Protein AF-A0A836QJU4-F1 (afdb_monomer_lite)

Foldseek 3Di:
DDDPDLCCQVVCVVVVCCVVVNLLVAAQDQPPPVHDRVSSVVSLVSRPDDPVSSVNRDPVSVCVVVVPPDD

pLDDT: mean 92.17, std 7.07, range [62.53, 97.56]

Sequence (71 aa):
MEISRMASVLQRNIQELISEAGAGRLAFGTGMAFKVPEPALLKLEILDTSKAVREKIAWKNAAKMLGIRRL

Radius of gyration: 12.12 Å; chains: 1; bounding box: 25×34×26 Å

Secondary structure (DSSP, 8-state):
---SSGGGTTTTHHHHHHHHH-GGG------TTTS-SHHHHHHHHT--S-HHHHHIIIIIHHHHHTT----

Structure (mmCIF, N/CA/C/O backbone):
data_AF-A0A836QJU4-F1
#
_entry.id   AF-A0A836QJU4-F1
#
loop_
_atom_site.group_PDB
_atom_site.id
_atom_site.type_symbol
_atom_site.label_atom_id
_atom_site.label_alt_id
_atom_site.label_comp_id
_atom_site.label_asym_id
_atom_site.label_entity_id
_atom_site.label_seq_id
_atom_site.pdbx_PDB_ins_code
_atom_site.Cartn_x
_atom_site.Cartn_y
_atom_site.Cartn_z
_atom_site.occupancy
_atom_site.B_iso_or_equiv
_atom_site.auth_seq_id
_atom_site.auth_comp_id
_atom_site.auth_asym_id
_atom_site.auth_atom_id
_atom_site.pdbx_PDB_model_num
ATOM 1 N N . MET A 1 1 ? -2.452 14.297 -7.695 1.00 62.53 1 MET A N 1
ATOM 2 C CA . MET A 1 1 ? -1.948 13.340 -6.690 1.00 62.53 1 MET A CA 1
ATOM 3 C C . MET A 1 1 ? -0.908 12.449 -7.361 1.00 62.53 1 MET A C 1
ATOM 5 O O . MET A 1 1 ? -1.211 11.904 -8.414 1.00 62.53 1 MET A O 1
ATOM 9 N N . GLU A 1 2 ? 0.313 12.357 -6.830 1.00 78.88 2 GLU A N 1
ATOM 10 C CA . GLU A 1 2 ? 1.427 11.628 -7.463 1.00 78.88 2 GLU A CA 1
ATOM 11 C C . GLU A 1 2 ? 1.769 10.364 -6.656 1.00 78.88 2 GLU A C 1
ATOM 13 O O . GLU A 1 2 ? 2.174 10.455 -5.502 1.00 78.88 2 GLU A O 1
ATOM 18 N N . ILE A 1 3 ? 1.603 9.175 -7.246 1.00 80.44 3 ILE A N 1
ATOM 19 C CA . ILE A 1 3 ? 1.734 7.881 -6.534 1.00 80.44 3 ILE A CA 1
ATOM 20 C C . ILE A 1 3 ? 2.996 7.115 -6.970 1.00 80.44 3 ILE A C 1
ATOM 22 O O . ILE A 1 3 ? 3.500 6.230 -6.264 1.00 80.44 3 ILE A O 1
ATOM 26 N N . SER A 1 4 ? 3.561 7.448 -8.134 1.00 80.12 4 SER A N 1
ATOM 27 C CA . SER A 1 4 ? 4.672 6.681 -8.700 1.00 80.12 4 SER A CA 1
ATOM 28 C C . SER A 1 4 ? 5.972 6.923 -7.937 1.00 80.12 4 SER A C 1
ATOM 30 O O . SER A 1 4 ? 6.769 5.996 -7.772 1.00 80.12 4 SER A O 1
ATOM 32 N N . ARG A 1 5 ? 6.169 8.125 -7.385 1.00 84.00 5 ARG A N 1
ATOM 33 C CA . ARG A 1 5 ? 7.374 8.501 -6.626 1.00 84.00 5 ARG A CA 1
ATOM 34 C C . ARG A 1 5 ? 7.463 7.804 -5.269 1.00 84.00 5 ARG A C 1
ATOM 36 O O . ARG A 1 5 ? 6.445 7.526 -4.638 1.00 84.00 5 ARG A O 1
ATOM 43 N N . MET A 1 6 ? 8.686 7.556 -4.794 1.00 80.19 6 MET A N 1
ATOM 44 C CA . MET A 1 6 ? 8.943 6.943 -3.480 1.00 80.19 6 MET A CA 1
ATOM 45 C C . MET A 1 6 ? 8.278 7.718 -2.334 1.00 80.19 6 MET A C 1
ATOM 47 O O . MET A 1 6 ? 7.632 7.128 -1.476 1.00 80.19 6 MET A O 1
ATOM 51 N N . ALA A 1 7 ? 8.370 9.047 -2.377 1.00 84.88 7 ALA A N 1
ATOM 52 C CA . ALA A 1 7 ? 7.862 9.925 -1.329 1.00 84.88 7 ALA A CA 1
ATOM 53 C C . ALA A 1 7 ? 6.327 9.936 -1.190 1.00 84.88 7 ALA A C 1
ATOM 55 O O . ALA A 1 7 ? 5.834 10.487 -0.215 1.00 84.88 7 ALA A O 1
ATOM 56 N N . SER A 1 8 ? 5.572 9.302 -2.096 1.00 86.19 8 SER A N 1
ATOM 57 C CA . SER A 1 8 ? 4.096 9.302 -2.088 1.00 86.19 8 SER A CA 1
ATOM 58 C C . SER A 1 8 ? 3.466 8.815 -0.778 1.00 86.19 8 SER A C 1
ATOM 60 O O . SER A 1 8 ? 2.393 9.285 -0.412 1.00 86.19 8 SER A O 1
ATOM 62 N N . VAL A 1 9 ? 4.126 7.916 -0.039 1.00 88.25 9 VAL A N 1
ATOM 63 C CA . VAL A 1 9 ? 3.656 7.491 1.293 1.00 88.25 9 VAL A CA 1
ATOM 64 C C . VAL A 1 9 ? 3.896 8.571 2.347 1.00 88.25 9 VAL A C 1
ATOM 66 O O . VAL A 1 9 ? 3.011 8.852 3.154 1.00 88.25 9 VAL A O 1
ATOM 69 N N . LEU A 1 10 ? 5.075 9.202 2.320 1.00 88.62 10 LEU A N 1
ATOM 70 C CA . LEU A 1 10 ? 5.457 10.276 3.247 1.00 88.62 10 LEU A CA 1
ATOM 71 C C . LEU A 1 10 ? 4.628 11.544 3.008 1.00 88.62 10 LEU A C 1
ATOM 73 O O . LEU A 1 10 ? 4.257 12.237 3.947 1.00 88.62 10 LEU A O 1
ATOM 77 N N . GLN A 1 11 ? 4.286 11.805 1.747 1.00 92.44 11 GLN A N 1
ATOM 78 C CA . GLN A 1 11 ? 3.409 12.891 1.310 1.00 92.44 11 GLN A CA 1
A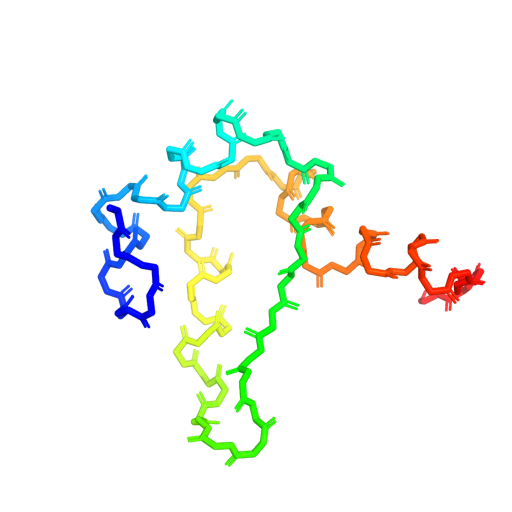TOM 79 C C . GLN A 1 11 ? 1.919 12.559 1.483 1.00 92.44 11 GLN A C 1
ATOM 81 O O . GLN A 1 11 ? 1.071 13.332 1.055 1.00 92.44 11 GLN A O 1
ATOM 86 N N . ARG A 1 12 ? 1.594 11.410 2.092 1.00 92.25 12 ARG A N 1
ATOM 87 C CA . ARG A 1 12 ? 0.233 10.920 2.360 1.00 92.25 12 ARG A CA 1
ATOM 88 C C . ARG A 1 12 ? -0.665 10.723 1.131 1.00 92.25 12 ARG A C 1
ATOM 90 O O . ARG A 1 12 ? -1.850 10.447 1.293 1.00 92.25 12 ARG A O 1
ATOM 97 N N . ASN A 1 13 ? -0.117 10.743 -0.083 1.00 93.12 13 ASN A N 1
ATOM 98 C CA . ASN A 1 13 ? -0.892 10.566 -1.314 1.00 93.12 13 ASN A CA 1
ATOM 99 C C . ASN A 1 13 ? -1.547 9.181 -1.414 1.00 93.12 13 ASN A C 1
ATOM 101 O O . ASN A 1 13 ? -2.631 9.045 -1.973 1.00 93.12 13 ASN A O 1
ATOM 105 N N . ILE A 1 14 ? -0.919 8.131 -0.873 1.00 92.50 14 ILE A N 1
ATOM 106 C CA . ILE A 1 14 ? -1.535 6.791 -0.866 1.00 92.50 14 ILE A CA 1
ATOM 107 C C . ILE A 1 14 ? -2.698 6.736 0.134 1.00 92.50 14 ILE A C 1
ATOM 109 O O . ILE A 1 14 ? -3.716 6.102 -0.125 1.00 92.50 14 ILE A O 1
ATOM 113 N N . GLN A 1 15 ? -2.573 7.418 1.266 1.00 94.12 15 GLN A N 1
ATOM 114 C CA . GLN A 1 15 ? -3.579 7.477 2.319 1.00 94.12 15 GLN A CA 1
ATOM 115 C C . GLN A 1 15 ? -4.795 8.297 1.866 1.00 94.12 15 GLN A C 1
ATOM 117 O O . GLN A 1 15 ? -5.925 7.869 2.092 1.00 94.12 15 GLN A O 1
ATOM 122 N N . GLU A 1 16 ? -4.568 9.410 1.163 1.00 94.56 16 GLU A N 1
ATOM 123 C CA . GLU A 1 16 ? -5.609 10.176 0.462 1.00 94.56 16 GLU A CA 1
ATOM 124 C C . GLU A 1 16 ? -6.366 9.282 -0.526 1.00 94.56 16 GLU A C 1
ATOM 126 O O . GLU A 1 16 ? -7.586 9.155 -0.431 1.00 94.56 16 GLU A O 1
ATOM 131 N N . LEU A 1 17 ? -5.648 8.542 -1.379 1.00 93.62 17 LEU A N 1
ATOM 132 C CA . LEU A 1 17 ? -6.270 7.601 -2.313 1.00 93.62 17 LEU A CA 1
ATOM 133 C C . LEU A 1 17 ? -7.105 6.524 -1.613 1.00 93.62 17 LEU A C 1
ATOM 135 O O . LEU A 1 17 ? -8.188 6.175 -2.078 1.00 93.62 17 LEU A O 1
ATOM 139 N N . ILE A 1 18 ? -6.606 5.968 -0.506 1.00 95.06 18 ILE A N 1
ATOM 140 C CA . ILE A 1 18 ? -7.339 4.976 0.290 1.00 95.06 18 ILE A CA 1
ATOM 141 C C . ILE A 1 18 ? -8.636 5.575 0.839 1.00 95.06 18 ILE A C 1
ATOM 143 O O . ILE A 1 18 ? -9.660 4.887 0.832 1.00 95.06 18 ILE A O 1
ATOM 147 N N . SER A 1 19 ? -8.587 6.824 1.305 1.00 94.38 19 SER A N 1
ATOM 148 C CA . SER A 1 19 ? -9.737 7.552 1.842 1.00 94.38 19 SER A CA 1
ATOM 149 C C . SER A 1 19 ? -10.789 7.827 0.764 1.00 94.38 19 SER A C 1
ATOM 151 O O . SER A 1 19 ? -11.972 7.591 0.991 1.00 94.38 19 SER A O 1
ATOM 153 N N . GLU A 1 20 ? -10.366 8.270 -0.421 1.00 95.44 20 GLU A N 1
ATOM 154 C CA . GLU A 1 20 ? -11.270 8.645 -1.515 1.00 95.44 20 GLU A CA 1
ATOM 155 C C . GLU A 1 20 ? -11.830 7.434 -2.276 1.00 95.44 20 GLU A C 1
ATOM 157 O O . GLU A 1 20 ? -13.038 7.312 -2.479 1.00 95.44 20 GLU A O 1
ATOM 162 N N . ALA A 1 21 ? -10.966 6.507 -2.700 1.00 93.94 21 ALA A N 1
ATOM 163 C CA . ALA A 1 21 ? -11.370 5.363 -3.519 1.00 93.94 21 ALA A CA 1
ATOM 164 C C . ALA A 1 21 ? -11.919 4.196 -2.683 1.00 93.94 21 ALA A C 1
ATOM 166 O O . ALA A 1 21 ? -12.670 3.353 -3.191 1.00 93.94 21 ALA A O 1
ATOM 167 N N . GLY A 1 22 ? -11.555 4.138 -1.401 1.00 95.38 22 GLY A N 1
ATOM 168 C CA . GLY A 1 22 ? -11.832 3.025 -0.509 1.00 95.38 22 GLY A CA 1
ATOM 169 C C . GLY A 1 22 ? -10.829 1.881 -0.675 1.00 95.38 22 GLY A C 1
ATOM 170 O O . GLY A 1 22 ? -10.569 1.384 -1.773 1.00 95.38 22 GLY A O 1
ATOM 171 N N . ALA A 1 23 ? -10.328 1.375 0.454 1.00 95.81 23 ALA A N 1
ATOM 172 C CA . ALA A 1 23 ? -9.308 0.324 0.511 1.00 95.81 23 ALA A CA 1
ATOM 173 C C . ALA A 1 23 ? -9.633 -0.956 -0.285 1.00 95.81 23 ALA A C 1
AT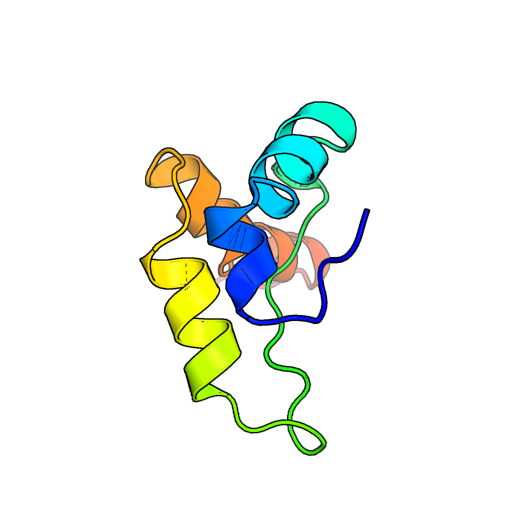OM 175 O O . ALA A 1 23 ? -8.722 -1.696 -0.632 1.00 95.81 23 ALA A O 1
ATOM 176 N N . GLY A 1 24 ? -10.909 -1.260 -0.545 1.00 96.81 24 GLY A N 1
ATOM 177 C CA . GLY A 1 24 ? -11.331 -2.458 -1.283 1.00 96.81 24 GLY A CA 1
ATOM 178 C C . GLY A 1 24 ? -11.144 -2.385 -2.803 1.00 96.81 24 GLY A C 1
ATOM 179 O O . GLY A 1 24 ? -11.305 -3.404 -3.467 1.00 96.81 24 GLY A O 1
ATOM 180 N N . ARG A 1 25 ? -10.832 -1.203 -3.353 1.00 95.31 25 ARG A N 1
ATOM 181 C CA . ARG A 1 25 ? -10.664 -0.974 -4.801 1.00 95.31 25 ARG A CA 1
ATOM 182 C C . ARG A 1 25 ? -9.202 -0.850 -5.235 1.00 95.31 25 ARG A C 1
ATOM 184 O O . ARG A 1 25 ? -8.934 -0.602 -6.404 1.00 95.31 25 ARG A O 1
ATOM 191 N N . LEU A 1 26 ? -8.265 -1.004 -4.303 1.00 95.75 26 LEU A N 1
ATOM 192 C CA . LEU A 1 26 ? -6.835 -0.836 -4.551 1.00 95.75 26 LEU A CA 1
ATOM 193 C C . LEU A 1 26 ? -6.118 -2.183 -4.517 1.00 95.75 26 LEU A C 1
ATOM 195 O O . LEU A 1 26 ? -6.397 -3.015 -3.656 1.00 95.75 26 LEU A O 1
ATOM 199 N N . ALA A 1 27 ? -5.159 -2.377 -5.414 1.00 96.12 27 ALA A N 1
ATOM 200 C CA . ALA A 1 27 ? -4.269 -3.529 -5.414 1.00 96.12 27 ALA A CA 1
ATOM 201 C C . ALA A 1 27 ? -2.817 -3.056 -5.490 1.00 96.12 27 ALA A C 1
ATOM 203 O O . ALA A 1 27 ? -2.502 -2.080 -6.174 1.00 96.12 27 ALA A O 1
ATOM 204 N N . PHE A 1 28 ? -1.941 -3.742 -4.766 1.00 96.06 28 PHE A N 1
ATOM 205 C CA . PHE A 1 28 ? -0.510 -3.502 -4.804 1.00 96.06 28 PHE A CA 1
ATOM 206 C C . PHE A 1 28 ? 0.115 -4.077 -6.082 1.00 96.06 28 PHE A C 1
ATOM 208 O O . PHE A 1 28 ? -0.261 -5.151 -6.547 1.00 96.06 28 PHE A O 1
ATOM 215 N N . GLY A 1 29 ? 1.111 -3.374 -6.619 1.00 94.75 29 GLY A N 1
ATOM 216 C CA . GLY A 1 29 ? 1.916 -3.841 -7.739 1.00 94.75 29 GLY A CA 1
ATOM 217 C C . GLY A 1 29 ? 3.307 -3.219 -7.713 1.00 94.75 29 GLY A C 1
ATOM 218 O O . GLY A 1 29 ? 3.468 -2.046 -7.378 1.00 94.75 29 GLY A O 1
ATOM 219 N N . THR A 1 30 ? 4.317 -4.006 -8.084 1.00 94.25 30 THR A N 1
ATOM 220 C CA . THR A 1 30 ? 5.721 -3.562 -8.114 1.00 94.25 30 THR A CA 1
ATOM 221 C C . THR A 1 30 ? 6.079 -2.816 -9.400 1.00 94.25 30 THR A C 1
ATOM 223 O O . THR A 1 30 ? 6.990 -1.994 -9.409 1.00 94.25 30 THR A O 1
ATOM 226 N N . GLY A 1 31 ? 5.357 -3.082 -10.494 1.00 93.06 31 GLY A N 1
ATOM 227 C CA . GLY A 1 31 ? 5.704 -2.587 -11.829 1.00 93.06 31 GLY A CA 1
ATOM 228 C C . GLY A 1 31 ? 6.880 -3.326 -12.478 1.00 93.06 31 GLY A C 1
ATOM 229 O O . GLY A 1 31 ? 7.416 -2.848 -13.477 1.00 93.06 31 GLY A O 1
ATOM 230 N N . MET A 1 32 ? 7.291 -4.475 -11.931 1.00 93.62 32 MET A N 1
ATOM 231 C CA . MET A 1 32 ? 8.254 -5.360 -12.591 1.00 93.62 32 MET A CA 1
ATOM 232 C C . MET A 1 32 ? 7.722 -5.837 -13.955 1.00 93.62 32 MET A C 1
ATOM 234 O O . MET A 1 32 ? 6.523 -6.042 -14.116 1.00 93.62 32 MET A O 1
ATOM 238 N N . ALA A 1 33 ? 8.577 -6.035 -14.962 1.00 91.94 33 ALA A N 1
ATOM 239 C CA . ALA A 1 33 ? 10.046 -5.932 -14.936 1.00 91.94 33 ALA A CA 1
ATOM 240 C C . ALA A 1 33 ? 10.603 -4.520 -15.233 1.00 91.94 33 ALA A C 1
ATOM 242 O O . ALA A 1 33 ? 11.813 -4.341 -15.311 1.00 91.94 33 ALA A O 1
ATOM 243 N N . PHE A 1 34 ? 9.744 -3.507 -15.385 1.00 93.38 34 PHE A N 1
ATOM 244 C CA . PHE A 1 34 ? 10.159 -2.145 -15.755 1.00 93.38 34 PHE A CA 1
ATOM 245 C C . PHE A 1 34 ? 10.654 -1.299 -14.572 1.00 93.38 34 PHE A C 1
ATOM 247 O O . PHE A 1 34 ? 11.225 -0.228 -14.769 1.00 93.38 34 PHE A O 1
ATOM 254 N N . LYS A 1 35 ? 10.409 -1.750 -13.338 1.00 89.44 35 LYS A N 1
ATOM 255 C CA . LYS A 1 35 ? 10.832 -1.101 -12.091 1.00 89.44 35 LYS A CA 1
ATOM 256 C C . LYS A 1 35 ? 11.472 -2.123 -11.157 1.00 89.44 35 LYS A C 1
ATOM 258 O O . LYS A 1 35 ? 11.051 -3.279 -11.129 1.00 89.44 35 LYS A O 1
ATOM 263 N N . VAL A 1 36 ? 12.444 -1.670 -10.365 1.00 91.75 36 VAL A N 1
ATOM 264 C CA . VAL A 1 36 ? 12.978 -2.436 -9.230 1.00 91.75 36 VAL A CA 1
ATOM 265 C C . VAL A 1 36 ? 11.890 -2.575 -8.147 1.00 91.75 36 VAL A C 1
ATOM 267 O O . VAL A 1 36 ? 11.178 -1.597 -7.887 1.00 91.75 36 VAL A O 1
ATOM 270 N N . PRO A 1 37 ? 11.668 -3.769 -7.569 1.00 94.31 37 PRO A N 1
ATOM 271 C CA . PRO A 1 37 ? 10.536 -4.019 -6.674 1.00 94.31 37 PRO A CA 1
ATOM 272 C C . PRO A 1 37 ? 10.680 -3.406 -5.277 1.00 94.31 37 PRO A C 1
ATOM 274 O O . PRO A 1 37 ? 9.668 -3.091 -4.649 1.00 94.31 37 PRO A O 1
ATOM 277 N N . GLU A 1 38 ? 11.901 -3.225 -4.781 1.00 94.38 38 GLU A N 1
ATOM 278 C CA . GLU A 1 38 ? 12.203 -2.857 -3.395 1.00 94.38 38 GLU A CA 1
ATOM 279 C C . GLU A 1 38 ? 11.547 -1.531 -2.988 1.00 94.38 38 GLU A C 1
ATOM 281 O O . GLU A 1 38 ? 10.921 -1.488 -1.928 1.00 94.38 38 GLU A O 1
ATOM 286 N N . PRO A 1 39 ? 11.552 -0.468 -3.820 1.00 91.81 39 PRO A N 1
ATOM 287 C CA . PRO A 1 39 ? 10.805 0.744 -3.517 1.00 91.81 39 PRO A CA 1
ATOM 288 C C . PRO A 1 39 ? 9.304 0.542 -3.347 1.00 91.81 39 PRO A C 1
ATOM 290 O O . PRO A 1 39 ? 8.691 1.166 -2.485 1.00 91.81 39 PRO A O 1
ATOM 293 N N . ALA A 1 40 ? 8.690 -0.308 -4.170 1.00 93.69 40 ALA A N 1
ATOM 294 C CA . ALA A 1 40 ? 7.266 -0.589 -4.055 1.00 93.69 40 ALA A CA 1
ATOM 295 C C . ALA A 1 40 ? 6.975 -1.395 -2.781 1.00 93.69 40 ALA A C 1
ATOM 297 O O . ALA A 1 40 ? 6.033 -1.071 -2.059 1.00 93.69 40 ALA A O 1
ATOM 298 N N . LEU A 1 41 ? 7.804 -2.397 -2.478 1.00 95.25 41 LEU A N 1
ATOM 299 C CA . LEU A 1 41 ? 7.699 -3.186 -1.249 1.00 95.25 41 LEU A CA 1
ATOM 300 C C . LEU A 1 41 ? 7.833 -2.305 -0.005 1.00 95.25 41 LEU A C 1
ATOM 302 O O . LEU A 1 41 ? 6.983 -2.375 0.881 1.00 95.25 41 LEU A O 1
ATOM 306 N N . LEU A 1 42 ? 8.821 -1.406 0.010 1.00 94.56 42 LEU A N 1
ATOM 307 C CA . LEU A 1 42 ? 9.014 -0.468 1.108 1.00 94.56 42 LEU A CA 1
ATOM 308 C C . LEU A 1 42 ? 7.784 0.425 1.294 1.00 94.56 42 LEU A C 1
ATOM 310 O O . LEU A 1 42 ? 7.301 0.548 2.413 1.00 94.56 42 LEU A O 1
ATOM 314 N N . LYS A 1 43 ? 7.214 0.989 0.214 1.00 94.25 43 LYS A N 1
ATOM 315 C CA . LYS A 1 43 ? 5.977 1.792 0.298 1.00 94.25 43 LYS A CA 1
ATOM 316 C C . LYS A 1 43 ? 4.838 1.040 0.986 1.00 94.25 43 LYS A C 1
ATOM 318 O O . LYS A 1 43 ? 4.096 1.644 1.752 1.00 94.25 43 LYS A O 1
ATOM 323 N N . LEU A 1 44 ? 4.676 -0.249 0.687 1.00 95.06 44 LEU A N 1
ATOM 324 C CA . LEU A 1 44 ? 3.652 -1.080 1.314 1.00 95.06 44 LEU A CA 1
ATOM 325 C C . LEU A 1 44 ? 3.955 -1.312 2.800 1.00 95.06 44 LEU A C 1
ATOM 327 O O . LEU A 1 44 ? 3.041 -1.256 3.622 1.00 95.06 44 LEU A O 1
ATOM 331 N N . GLU A 1 45 ? 5.220 -1.551 3.147 1.00 94.81 45 GLU A N 1
ATOM 332 C CA . GLU A 1 45 ? 5.674 -1.770 4.521 1.00 94.81 45 GLU A CA 1
ATOM 333 C C . GLU A 1 45 ? 5.446 -0.538 5.405 1.00 94.81 45 GLU A C 1
ATOM 335 O O . GLU A 1 45 ? 4.822 -0.656 6.463 1.00 94.81 45 GLU A O 1
ATOM 340 N N . ILE A 1 46 ? 5.866 0.640 4.936 1.00 94.62 46 ILE A N 1
ATOM 341 C CA . ILE A 1 46 ? 5.783 1.906 5.681 1.00 94.62 46 ILE A CA 1
ATOM 342 C C . ILE A 1 46 ? 4.437 2.630 5.527 1.00 94.62 46 ILE A C 1
ATOM 344 O O . ILE A 1 46 ? 4.289 3.761 5.988 1.00 94.62 46 ILE A O 1
ATOM 348 N N . LEU A 1 47 ? 3.455 2.018 4.858 1.00 94.50 47 LEU A N 1
ATOM 349 C CA . LEU A 1 47 ? 2.137 2.616 4.673 1.00 94.50 47 LEU A CA 1
ATOM 350 C C . LEU A 1 47 ? 1.448 2.829 6.026 1.00 94.50 47 LEU A C 1
ATOM 352 O O . LEU A 1 47 ? 1.101 1.868 6.714 1.00 94.50 47 LEU A O 1
ATOM 356 N N . ASP A 1 48 ? 1.194 4.094 6.355 1.00 94.50 48 ASP A N 1
ATOM 357 C CA . ASP A 1 48 ? 0.491 4.523 7.566 1.00 94.50 48 ASP A CA 1
ATOM 358 C C . ASP A 1 48 ? -1.009 4.190 7.477 1.00 94.50 48 ASP A C 1
ATOM 360 O O . ASP A 1 48 ? -1.850 5.008 7.098 1.00 94.50 48 ASP A O 1
ATOM 364 N N . THR A 1 49 ? -1.337 2.922 7.729 1.00 95.12 49 THR A N 1
ATOM 365 C CA . THR A 1 49 ? -2.704 2.401 7.765 1.00 95.12 49 THR A CA 1
ATOM 366 C C . THR A 1 49 ? -2.798 1.153 8.645 1.00 95.12 49 THR A C 1
ATOM 368 O O . THR A 1 49 ? -1.797 0.559 9.045 1.00 95.12 49 THR A O 1
ATOM 371 N N . SER A 1 50 ? -4.021 0.710 8.941 1.00 96.62 50 SER A N 1
ATOM 372 C CA . SER A 1 50 ? -4.230 -0.510 9.726 1.00 96.62 50 SER A CA 1
ATOM 373 C C . SER A 1 50 ? -3.673 -1.751 9.014 1.00 96.62 50 SER A C 1
ATOM 375 O O . SER A 1 50 ? -3.761 -1.882 7.789 1.00 96.62 50 SER A O 1
ATOM 377 N N . LYS A 1 51 ? -3.191 -2.736 9.786 1.00 96.38 51 LYS A N 1
ATOM 378 C CA . LYS A 1 51 ? -2.731 -4.030 9.246 1.00 96.38 51 LYS A CA 1
ATOM 379 C C . LYS A 1 51 ? -3.781 -4.686 8.338 1.00 96.38 51 LYS A C 1
ATOM 381 O O . LYS A 1 51 ? -3.436 -5.205 7.282 1.00 96.38 51 LYS A O 1
ATOM 386 N N . ALA A 1 52 ? -5.059 -4.612 8.717 1.00 96.75 52 ALA A N 1
ATOM 387 C CA . ALA A 1 52 ? -6.161 -5.173 7.940 1.00 96.75 52 ALA A CA 1
ATOM 388 C C . ALA A 1 52 ? -6.331 -4.498 6.566 1.00 96.75 52 ALA A C 1
ATOM 390 O O . ALA A 1 52 ? -6.586 -5.182 5.575 1.00 96.75 52 ALA A O 1
ATOM 391 N N . VAL A 1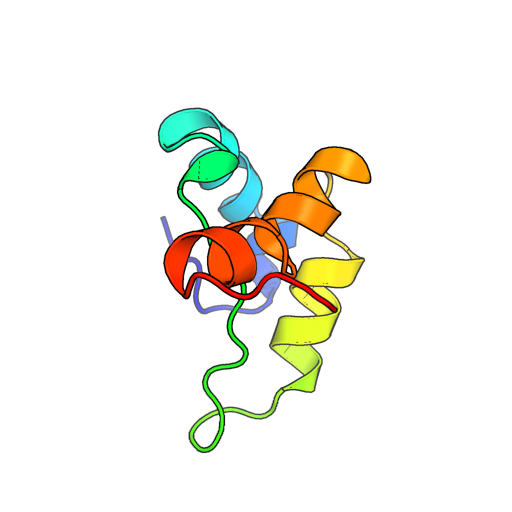 53 ? -6.179 -3.170 6.488 1.00 97.19 53 VAL A N 1
ATOM 392 C CA . VAL A 1 53 ? -6.209 -2.425 5.217 1.00 97.19 53 VAL A CA 1
ATOM 393 C C . VAL A 1 53 ? -4.975 -2.743 4.379 1.00 97.19 53 VAL A C 1
ATOM 395 O O . VAL A 1 53 ? -5.110 -3.045 3.194 1.00 97.19 53 VAL A O 1
ATOM 398 N N . ARG A 1 54 ? -3.789 -2.762 4.993 1.00 97.44 54 ARG A N 1
ATOM 399 C CA . ARG A 1 54 ? -2.545 -3.114 4.304 1.00 97.44 54 ARG A CA 1
ATOM 400 C C . ARG A 1 54 ? -2.607 -4.516 3.695 1.00 97.44 54 ARG A C 1
ATOM 402 O O . ARG A 1 54 ? -2.265 -4.668 2.532 1.00 97.44 54 ARG A O 1
ATOM 409 N N . GLU A 1 55 ? -3.121 -5.518 4.411 1.00 97.25 55 GLU A N 1
ATOM 410 C CA . GLU A 1 55 ? -3.313 -6.875 3.868 1.00 97.25 55 GLU A CA 1
ATOM 411 C C . GLU A 1 55 ? -4.316 -6.926 2.706 1.00 97.25 55 GLU A C 1
ATOM 413 O O . GLU A 1 55 ? -4.129 -7.695 1.759 1.00 97.25 55 GLU A O 1
ATOM 418 N N . LYS A 1 56 ? -5.379 -6.107 2.753 1.00 97.25 56 LYS A N 1
ATOM 419 C CA . LYS A 1 56 ? -6.328 -6.003 1.635 1.00 97.25 56 LYS A CA 1
ATOM 420 C C . LYS A 1 56 ? -5.629 -5.559 0.357 1.00 97.25 56 LYS A C 1
ATOM 422 O O . LYS A 1 56 ? -5.762 -6.223 -0.668 1.00 97.25 56 LYS A O 1
ATOM 427 N N . ILE A 1 57 ? -4.858 -4.480 0.456 1.00 97.56 57 ILE A N 1
ATOM 428 C CA . ILE A 1 57 ? -4.142 -3.878 -0.670 1.00 97.56 57 ILE A CA 1
ATOM 429 C C . ILE A 1 57 ? -2.994 -4.782 -1.133 1.00 97.56 57 ILE A C 1
ATOM 431 O O . ILE A 1 57 ? -2.817 -4.961 -2.334 1.00 97.56 57 ILE A O 1
ATOM 435 N N . ALA A 1 58 ? -2.257 -5.387 -0.196 1.00 97.38 58 ALA A N 1
ATOM 436 C CA . ALA A 1 58 ? -1.114 -6.250 -0.479 1.00 97.38 58 ALA A CA 1
ATOM 437 C C . ALA A 1 58 ? -1.483 -7.453 -1.354 1.00 97.38 58 ALA A C 1
ATOM 439 O O . ALA A 1 58 ? -0.742 -7.778 -2.277 1.00 97.38 58 ALA A O 1
ATOM 440 N N . TRP A 1 59 ? -2.608 -8.119 -1.064 1.00 96.81 59 TRP A N 1
ATOM 441 C CA . TRP A 1 59 ? -2.974 -9.335 -1.795 1.00 96.81 59 TRP A CA 1
ATOM 442 C C . TRP A 1 59 ? -4.467 -9.685 -1.798 1.00 96.81 59 TRP A C 1
ATOM 444 O O . TRP A 1 59 ? -4.937 -10.196 -2.812 1.00 96.81 59 TRP A O 1
ATOM 454 N N . LYS A 1 60 ? -5.254 -9.431 -0.734 1.00 97.25 60 LYS A N 1
ATOM 455 C CA . LYS A 1 60 ? -6.639 -9.971 -0.662 1.00 97.25 60 LYS A CA 1
ATOM 456 C C . LYS A 1 60 ? -7.552 -9.419 -1.755 1.00 97.25 60 LYS A C 1
ATOM 458 O O . LYS A 1 60 ? -8.392 -10.151 -2.273 1.00 97.25 60 LYS A O 1
ATOM 463 N N . ASN A 1 61 ? -7.393 -8.145 -2.115 1.00 97.44 61 ASN A N 1
ATOM 464 C CA . ASN A 1 61 ? -8.191 -7.527 -3.172 1.00 97.44 61 ASN A CA 1
ATOM 465 C C . ASN A 1 61 ? -7.865 -8.142 -4.538 1.00 97.44 61 ASN A C 1
ATOM 467 O O . ASN A 1 61 ? -8.781 -8.519 -5.266 1.00 97.44 61 ASN A O 1
ATOM 471 N N . ALA A 1 62 ? -6.575 -8.315 -4.848 1.00 97.12 62 ALA A N 1
ATOM 472 C CA . ALA A 1 62 ? -6.133 -8.971 -6.077 1.00 97.12 62 ALA A CA 1
ATOM 473 C C . ALA A 1 62 ? -6.586 -10.439 -6.123 1.00 97.12 62 ALA A C 1
ATOM 475 O O . ALA A 1 62 ? -7.146 -10.875 -7.122 1.00 97.12 62 ALA A O 1
ATOM 476 N N . ALA A 1 63 ? -6.440 -11.178 -5.020 1.00 96.88 63 ALA A N 1
ATOM 477 C CA . ALA A 1 63 ? -6.889 -12.563 -4.904 1.00 96.88 63 ALA A CA 1
ATOM 478 C C . ALA A 1 63 ? -8.388 -12.709 -5.182 1.00 96.88 63 ALA A C 1
ATOM 480 O O . ALA A 1 63 ? -8.794 -13.548 -5.983 1.00 96.88 63 ALA A O 1
ATOM 481 N N . LYS A 1 64 ? -9.209 -11.846 -4.568 1.00 96.19 64 LYS A N 1
ATOM 482 C CA . LYS A 1 64 ? -10.654 -11.803 -4.804 1.00 96.19 64 LYS A CA 1
ATOM 483 C C . LYS A 1 64 ? -10.974 -11.480 -6.264 1.00 96.19 64 LYS A C 1
ATOM 485 O O . LYS A 1 64 ? -11.819 -12.147 -6.849 1.00 96.19 64 LYS A O 1
ATOM 490 N N . MET A 1 65 ? -10.308 -10.477 -6.837 1.00 95.44 65 MET A N 1
ATOM 491 C CA . MET A 1 65 ? -10.510 -10.052 -8.226 1.00 95.44 65 MET A CA 1
ATOM 492 C C . MET A 1 65 ? -10.156 -11.159 -9.227 1.00 95.44 65 MET A C 1
ATOM 494 O O . MET A 1 65 ? -10.854 -11.331 -10.220 1.00 95.44 65 MET A O 1
ATOM 498 N N . LEU A 1 66 ? -9.108 -11.932 -8.940 1.00 96.31 66 LEU A N 1
ATOM 499 C CA . LEU A 1 66 ? -8.630 -13.033 -9.777 1.00 96.31 66 LEU A CA 1
ATOM 500 C C . LEU A 1 66 ? -9.311 -14.379 -9.467 1.00 96.31 66 LEU A C 1
ATOM 502 O O . LEU A 1 66 ? -8.990 -15.384 -10.093 1.00 96.31 66 LEU A O 1
ATOM 506 N N . GLY A 1 67 ? -10.231 -14.433 -8.496 1.00 96.12 67 GLY A N 1
ATOM 507 C CA . GLY A 1 67 ? -10.911 -15.672 -8.104 1.00 96.12 67 GLY A CA 1
ATOM 508 C C . GLY A 1 67 ? -10.005 -16.717 -7.432 1.00 96.12 67 GLY A C 1
ATOM 509 O O . GLY A 1 67 ? -10.325 -17.908 -7.445 1.00 96.12 67 GLY A O 1
ATOM 510 N N . ILE A 1 68 ? -8.884 -16.299 -6.836 1.00 95.25 68 ILE A N 1
ATOM 511 C CA . ILE A 1 68 ? -7.925 -17.183 -6.163 1.00 95.25 68 ILE A CA 1
ATOM 512 C C . ILE A 1 68 ? -8.484 -17.581 -4.792 1.00 95.25 68 ILE A C 1
ATOM 514 O O . ILE A 1 68 ? -8.711 -16.735 -3.927 1.00 95.25 68 ILE A O 1
ATOM 518 N N . ARG A 1 69 ? -8.712 -18.885 -4.586 1.00 82.00 69 ARG A N 1
ATOM 519 C CA . ARG A 1 69 ? -9.353 -19.429 -3.369 1.00 82.00 69 ARG A CA 1
ATOM 520 C C . ARG A 1 69 ? -8.369 -19.843 -2.270 1.00 82.00 69 ARG A C 1
ATOM 522 O O . ARG A 1 69 ? -8.806 -20.129 -1.160 1.00 82.00 69 ARG A O 1
ATOM 529 N N . ARG A 1 70 ? -7.066 -19.892 -2.567 1.00 74.19 70 ARG A N 1
ATOM 530 C CA . ARG A 1 70 ? -6.007 -20.276 -1.624 1.00 74.19 70 ARG A CA 1
ATOM 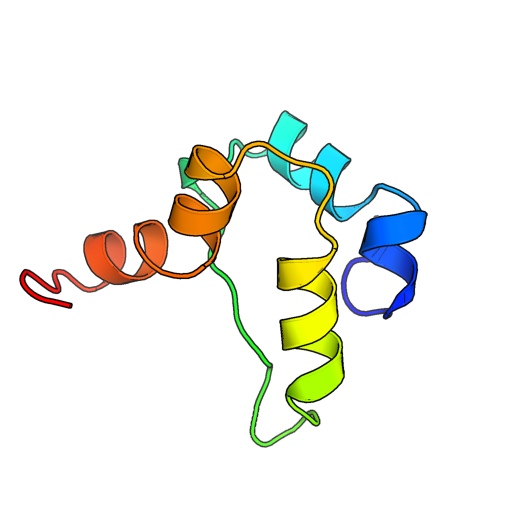531 C C . ARG A 1 70 ? -4.749 -19.448 -1.884 1.00 74.19 70 ARG A C 1
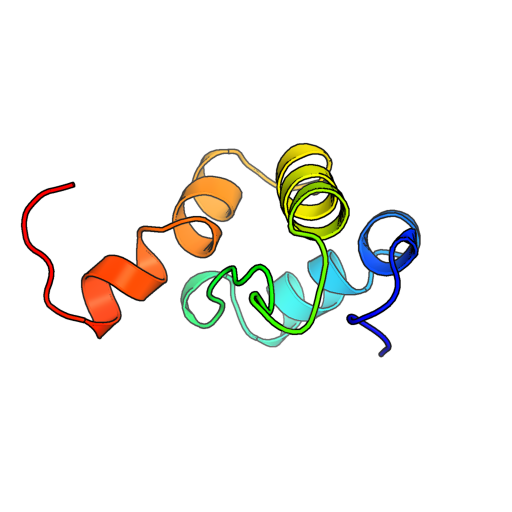ATOM 533 O O . ARG A 1 70 ? -4.293 -19.408 -3.024 1.00 74.19 70 ARG A O 1
ATOM 540 N N . LEU A 1 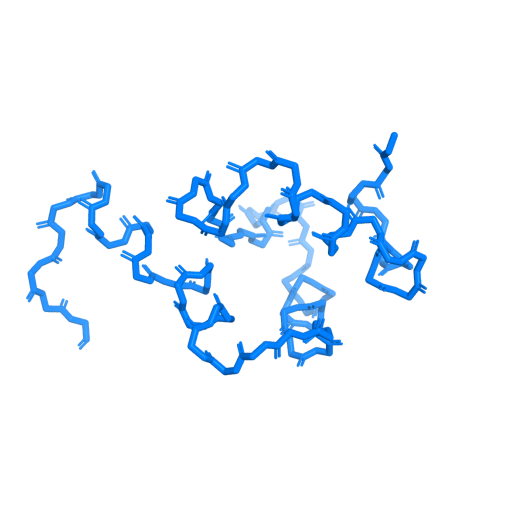71 ? -4.230 -18.816 -0.835 1.00 63.66 71 LEU A N 1
ATOM 541 C CA . LEU A 1 71 ? -2.940 -18.126 -0.776 1.00 63.66 71 LEU A CA 1
ATOM 542 C C . LEU A 1 71 ? -2.204 -18.562 0.485 1.00 63.66 71 LEU A C 1
ATOM 544 O O . LEU A 1 71 ? -2.910 -18.840 1.484 1.00 63.66 71 LEU A O 1
#